Protein AF-L7QK52-F1 (afdb_monomer_lite)

Secondary structure (DSSP, 8-state):
---PPP--------TTT-TTS--PPP----------S---HHHHHHHSTTEEEETTTEEEEEE--SSS--

Structure (mmCIF, N/CA/C/O backbone):
data_AF-L7QK52-F1
#
_entry.id   AF-L7QK52-F1
#
loop_
_atom_site.group_PDB
_atom_site.id
_atom_site.type_symbol
_atom_site.label_atom_id
_atom_site.label_alt_id
_atom_site.label_comp_id
_atom_site.label_asym_id
_atom_site.label_entity_id
_atom_site.label_seq_id
_atom_site.pdbx_PDB_ins_code
_atom_site.Cartn_x
_atom_site.Cartn_y
_atom_site.Cartn_z
_atom_site.occupancy
_atom_site.B_iso_or_equiv
_atom_site.auth_seq_id
_atom_site.auth_comp_id
_atom_site.auth_asym_id
_atom_site.auth_atom_id
_atom_site.pdbx_PDB_model_num
ATOM 1 N N . MET A 1 1 ? -51.291 14.385 13.033 1.00 48.66 1 MET A N 1
ATOM 2 C CA . MET A 1 1 ? -50.734 13.020 12.958 1.00 48.66 1 MET A CA 1
ATOM 3 C C . MET A 1 1 ? -49.300 13.134 13.430 1.00 48.66 1 MET A C 1
ATOM 5 O O . MET A 1 1 ? -48.561 13.930 12.872 1.00 48.66 1 MET A O 1
ATOM 9 N N . SER A 1 2 ? -48.998 12.514 14.563 1.00 45.91 2 SER A N 1
ATOM 10 C CA . SER A 1 2 ? -47.741 12.618 15.305 1.00 45.91 2 SER A CA 1
ATOM 11 C C . SER A 1 2 ? -46.713 11.641 14.738 1.00 45.91 2 SER A C 1
ATOM 13 O O . SER A 1 2 ? -46.924 10.432 14.837 1.00 45.91 2 SER A O 1
ATOM 15 N N . GLU A 1 3 ? -45.619 12.139 14.167 1.00 44.94 3 GLU A N 1
ATOM 16 C CA . GLU A 1 3 ? -44.437 11.314 13.903 1.00 44.94 3 GLU A CA 1
ATOM 17 C C . GLU A 1 3 ? -43.744 11.033 15.245 1.00 44.94 3 GLU A C 1
ATOM 19 O O . GLU A 1 3 ? -43.332 11.952 15.953 1.00 44.94 3 GLU A O 1
ATOM 24 N N . GLY A 1 4 ? -43.741 9.761 15.652 1.00 52.28 4 GLY A N 1
ATOM 25 C CA . GLY A 1 4 ? -43.058 9.283 16.855 1.00 52.28 4 GLY A CA 1
ATOM 26 C C . GLY A 1 4 ? -41.538 9.222 16.662 1.00 52.28 4 GLY A C 1
ATOM 27 O O . GLY A 1 4 ? -41.065 9.246 15.525 1.00 52.28 4 GLY A O 1
ATOM 28 N N . 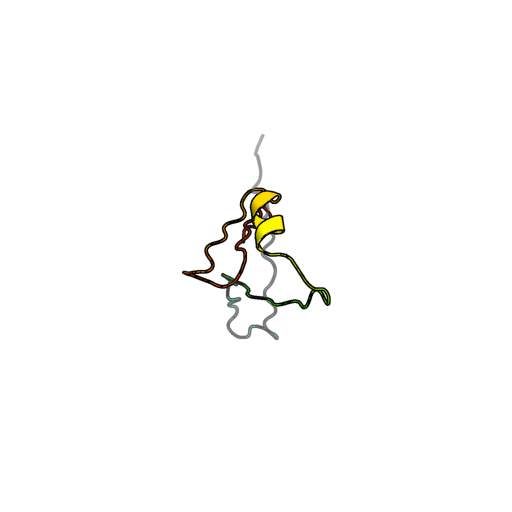PRO A 1 5 ? -40.760 9.150 17.754 1.00 57.97 5 PRO A N 1
ATOM 29 C CA . PRO A 1 5 ? -39.311 9.239 17.690 1.00 57.97 5 PRO A CA 1
ATOM 30 C C . PRO A 1 5 ? -38.722 7.966 17.075 1.00 57.97 5 PRO A C 1
ATOM 32 O O . PRO A 1 5 ? -39.044 6.849 17.488 1.00 57.97 5 PRO A O 1
ATOM 35 N N . SER A 1 6 ? -37.843 8.152 16.091 1.00 52.16 6 SER A N 1
ATOM 36 C CA . SER A 1 6 ? -36.967 7.119 15.545 1.00 52.16 6 SER A CA 1
ATOM 37 C C . SER A 1 6 ? -36.226 6.429 16.686 1.00 52.16 6 SER A C 1
ATOM 39 O O . SER A 1 6 ? -35.480 7.064 17.425 1.00 52.16 6 SER A O 1
ATOM 41 N N . THR A 1 7 ? -36.473 5.136 16.867 1.00 53.34 7 THR A N 1
ATOM 42 C CA . THR A 1 7 ? -35.829 4.334 17.905 1.00 53.34 7 THR A CA 1
ATOM 43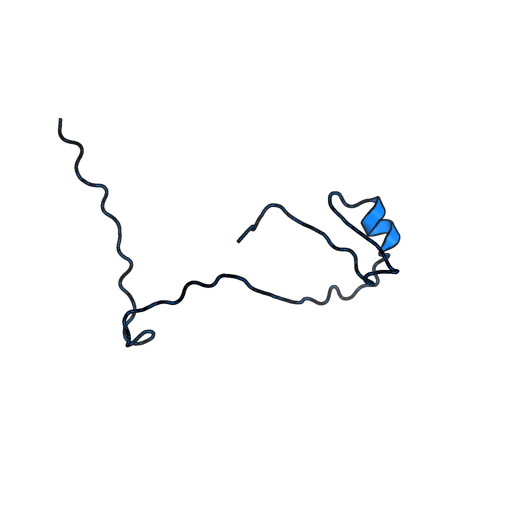 C C . THR A 1 7 ? -34.373 4.119 17.503 1.00 53.34 7 THR A C 1
ATOM 45 O O . THR A 1 7 ? -34.075 3.315 16.620 1.00 53.34 7 THR A O 1
ATOM 48 N N . GLU A 1 8 ? -33.465 4.875 18.115 1.00 56.94 8 GLU A N 1
ATOM 49 C CA . GLU A 1 8 ? -32.036 4.584 18.090 1.00 56.94 8 GLU A CA 1
ATOM 50 C C . GLU A 1 8 ? -31.836 3.253 18.820 1.00 56.94 8 GLU A C 1
ATOM 52 O O . GLU A 1 8 ? -32.025 3.141 20.029 1.00 56.94 8 GLU A O 1
ATOM 57 N N . VAL A 1 9 ? -31.537 2.198 18.066 1.00 52.47 9 VAL A N 1
ATOM 58 C CA . VAL A 1 9 ? -31.085 0.927 18.632 1.00 52.47 9 VAL A CA 1
ATOM 59 C C . VAL A 1 9 ? -29.684 1.147 19.199 1.00 52.47 9 VAL A C 1
ATOM 61 O O . VAL A 1 9 ? -28.687 0.989 18.497 1.00 52.47 9 VAL A O 1
ATOM 64 N N . GLU A 1 10 ? -29.605 1.550 20.468 1.00 58.00 10 GLU A N 1
ATOM 65 C CA . GLU A 1 10 ? -28.366 1.495 21.242 1.00 58.00 10 GLU A CA 1
ATOM 66 C C . GLU A 1 10 ? -27.924 0.029 21.328 1.00 58.00 10 GLU A C 1
ATOM 68 O O . GLU A 1 10 ? -28.528 -0.796 22.017 1.00 58.00 10 GLU A O 1
ATOM 73 N N . ALA A 1 11 ? -26.882 -0.328 20.577 1.00 66.50 11 ALA A N 1
ATOM 74 C CA . ALA A 1 11 ? -26.253 -1.632 20.701 1.00 66.50 11 ALA A CA 1
ATOM 75 C C . ALA A 1 11 ? -25.670 -1.755 22.117 1.00 66.50 11 ALA A C 1
ATOM 77 O O . ALA A 1 11 ? -24.755 -1.021 22.490 1.00 66.50 11 ALA A O 1
ATOM 78 N N . GLN A 1 12 ? -26.216 -2.673 22.915 1.00 77.88 12 GLN A N 1
ATOM 79 C CA . GLN A 1 12 ? -25.754 -2.934 24.274 1.00 77.88 12 GLN A CA 1
ATOM 80 C C . GLN A 1 12 ? -24.264 -3.321 24.259 1.00 77.88 12 GLN A C 1
ATOM 82 O O . GLN A 1 12 ? -23.877 -4.298 23.616 1.00 77.88 12 GLN A O 1
ATOM 87 N N . VAL A 1 13 ? -23.428 -2.560 24.970 1.00 84.38 13 VAL A N 1
ATOM 88 C CA . VAL A 1 13 ? -21.989 -2.836 25.098 1.00 84.38 13 VAL A CA 1
ATOM 89 C C . VAL A 1 13 ? -21.784 -4.095 25.941 1.00 84.38 13 VAL A C 1
ATOM 91 O O . VAL A 1 13 ? -22.290 -4.191 27.060 1.00 84.38 13 VAL A O 1
ATOM 94 N N . ASP A 1 14 ? -21.021 -5.060 25.424 1.00 89.69 14 ASP A N 1
ATOM 95 C CA . ASP A 1 14 ? -20.638 -6.248 26.185 1.00 89.69 14 ASP A CA 1
ATOM 96 C C . ASP A 1 14 ? -19.623 -5.874 27.277 1.00 89.69 14 ASP A C 1
ATOM 98 O O . ASP A 1 14 ? -18.437 -5.666 27.011 1.00 89.69 14 ASP A O 1
ATOM 102 N N . LEU A 1 15 ? -20.094 -5.796 28.523 1.00 90.12 15 LEU A N 1
ATOM 103 C CA . LEU A 1 15 ? -19.284 -5.435 29.690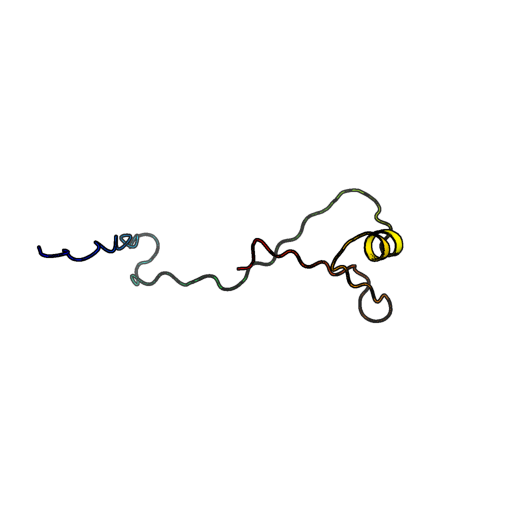 1.00 90.12 15 LEU A CA 1
ATOM 104 C C . LEU A 1 15 ? -18.255 -6.509 30.072 1.00 90.12 15 LEU A C 1
ATOM 106 O O . LEU A 1 15 ? -17.331 -6.214 30.831 1.00 90.12 15 LEU A O 1
ATOM 110 N N . THR A 1 16 ? -18.379 -7.736 29.553 1.00 92.44 16 THR A N 1
ATOM 111 C CA . THR A 1 16 ? -17.350 -8.769 29.750 1.00 92.44 16 THR A CA 1
ATOM 112 C C . THR A 1 16 ? -16.110 -8.489 28.902 1.00 92.44 16 THR A C 1
ATOM 114 O O . THR A 1 16 ? -14.992 -8.758 29.339 1.00 92.44 16 THR A O 1
ATOM 117 N N . VAL A 1 17 ? -16.301 -7.880 27.728 1.00 91.25 17 VAL A N 1
ATOM 118 C CA . VAL A 1 17 ? -15.229 -7.477 26.805 1.00 91.25 17 VAL A CA 1
ATOM 119 C C . VAL A 1 17 ? -14.761 -6.047 27.089 1.00 91.25 17 VAL A C 1
ATOM 121 O O . VAL A 1 17 ? -13.565 -5.757 27.020 1.00 91.25 17 VAL A O 1
ATOM 124 N N . HIS A 1 18 ? -15.686 -5.159 27.462 1.00 90.81 18 HIS A N 1
ATOM 125 C CA . HIS A 1 18 ? -15.429 -3.751 27.767 1.00 90.81 18 HIS A CA 1
ATOM 126 C C . HIS A 1 18 ? -15.912 -3.385 29.182 1.00 90.81 18 HIS A C 1
ATOM 128 O O . HIS A 1 18 ? -16.952 -2.740 29.329 1.00 90.81 18 HIS A O 1
ATOM 134 N N . PRO A 1 19 ? -15.150 -3.720 30.242 1.00 90.12 19 PRO A N 1
ATOM 135 C CA . PRO A 1 19 ? -15.554 -3.458 31.629 1.00 90.12 19 PRO A CA 1
ATOM 136 C C . PRO A 1 19 ? -15.773 -1.976 31.962 1.00 90.12 19 PRO A C 1
ATOM 138 O O . PRO A 1 19 ? -16.505 -1.652 32.892 1.00 90.12 19 PRO A O 1
ATOM 141 N N . SER A 1 20 ? -15.145 -1.064 31.212 1.00 92.19 20 SER A N 1
ATOM 142 C CA . SER A 1 20 ? -15.337 0.386 31.349 1.00 92.19 20 SER A CA 1
ATOM 143 C C . SER A 1 20 ? -16.623 0.902 30.693 1.00 92.19 20 SER A C 1
ATOM 145 O O . SER A 1 20 ? -16.930 2.083 30.831 1.00 92.19 20 SER A O 1
ATOM 147 N N . GLY A 1 21 ? -17.338 0.062 29.934 1.00 90.12 21 GLY A N 1
ATOM 148 C CA . GLY A 1 21 ? -18.476 0.464 29.103 1.00 90.12 21 GLY A CA 1
ATOM 149 C C . GLY A 1 21 ? -18.096 1.287 27.866 1.00 90.12 21 GLY A C 1
ATOM 150 O O . GLY A 1 21 ? -18.975 1.715 27.126 1.00 90.12 21 GLY A O 1
ATOM 151 N N . ILE A 1 22 ? -16.800 1.513 27.618 1.00 92.56 22 ILE A N 1
ATOM 152 C CA . ILE A 1 22 ? -16.310 2.328 26.501 1.00 92.56 22 ILE A CA 1
ATOM 153 C C . ILE A 1 22 ? -15.741 1.414 25.416 1.00 92.56 22 ILE A C 1
ATOM 155 O O . ILE A 1 22 ? -14.796 0.661 25.663 1.00 92.56 22 ILE A O 1
ATOM 159 N N . VAL A 1 23 ? -16.268 1.542 24.196 1.00 93.38 23 VAL A N 1
ATOM 160 C CA . VAL A 1 23 ? -15.743 0.882 22.994 1.00 93.38 23 VAL A CA 1
ATOM 161 C C . VAL A 1 23 ? -14.950 1.901 22.165 1.00 93.38 23 VAL A C 1
ATOM 163 O O . VAL A 1 23 ? -15.541 2.842 21.629 1.00 93.38 23 VAL A O 1
ATOM 166 N N . PRO A 1 24 ? -13.616 1.760 22.051 1.00 92.19 24 PRO A N 1
ATOM 167 C CA . PRO A 1 24 ? -12.808 2.635 21.208 1.00 92.19 24 PRO A CA 1
ATOM 168 C C . PRO A 1 24 ? -13.182 2.519 19.725 1.00 92.19 24 PRO A C 1
ATOM 170 O O . PRO A 1 24 ? -13.460 1.430 19.229 1.00 92.19 24 PRO A O 1
ATOM 173 N N . GLN A 1 25 ? -13.124 3.637 19.001 1.00 94.31 25 GLN A N 1
ATOM 174 C CA . GLN A 1 25 ? -13.404 3.686 17.564 1.00 94.31 25 GLN A CA 1
ATOM 175 C C . GLN A 1 25 ? -12.113 3.546 16.753 1.00 94.31 25 GLN A C 1
ATOM 177 O O . GLN A 1 25 ? -11.205 4.375 16.874 1.00 94.31 25 GLN A O 1
ATOM 182 N N . LEU A 1 26 ? -12.034 2.519 15.904 1.00 93.25 26 LEU A N 1
ATOM 183 C CA . LEU A 1 26 ? -10.899 2.304 15.004 1.00 93.25 26 LEU A CA 1
ATOM 184 C C . LEU A 1 26 ? -10.857 3.394 13.927 1.00 93.25 26 LEU A C 1
ATOM 186 O O . LEU A 1 26 ? -11.839 3.616 13.230 1.00 93.25 26 LEU A O 1
ATOM 190 N N . GLN A 1 27 ? -9.707 4.057 13.788 1.00 95.00 27 GLN A N 1
ATOM 191 C CA . GLN A 1 27 ? -9.533 5.181 12.855 1.00 95.00 27 GLN A CA 1
ATOM 192 C C . GLN A 1 27 ? -8.817 4.791 11.559 1.00 95.00 27 GLN A C 1
ATOM 194 O O . GLN A 1 27 ? -8.994 5.434 10.532 1.00 95.00 27 GLN A O 1
ATOM 199 N N . ASN A 1 28 ? -7.952 3.776 11.601 1.00 94.31 28 ASN A N 1
ATOM 200 C CA . ASN A 1 28 ? -7.163 3.354 10.449 1.00 94.31 28 ASN A CA 1
ATOM 201 C C . ASN A 1 28 ? -6.704 1.902 10.616 1.00 94.31 28 ASN A C 1
ATOM 203 O O . ASN A 1 28 ? -6.422 1.463 11.733 1.00 94.31 28 ASN A O 1
ATOM 207 N N . VAL A 1 29 ? -6.576 1.184 9.502 1.00 93.81 29 VAL A N 1
ATOM 208 C CA . VAL A 1 29 ? -6.071 -0.191 9.453 1.00 93.81 29 VAL A CA 1
ATOM 209 C C . VAL A 1 29 ? -5.022 -0.295 8.351 1.00 93.81 29 VAL A C 1
ATOM 211 O O . VAL A 1 29 ? -5.238 0.148 7.225 1.00 93.81 29 VAL A O 1
ATOM 214 N N . VAL A 1 30 ? -3.883 -0.910 8.670 1.00 95.44 30 VAL A N 1
ATOM 215 C CA . VAL A 1 30 ? -2.818 -1.214 7.707 1.00 95.44 30 VAL A CA 1
ATOM 216 C C . VAL A 1 30 ? -2.700 -2.726 7.582 1.00 95.44 30 VAL A C 1
ATOM 218 O O . VAL A 1 30 ? -2.560 -3.422 8.583 1.00 95.44 30 VAL A O 1
ATOM 221 N N . ALA A 1 31 ? -2.742 -3.225 6.350 1.00 96.25 31 ALA A N 1
ATOM 222 C CA . ALA A 1 31 ? -2.625 -4.644 6.036 1.00 96.25 31 ALA A CA 1
ATOM 223 C C . ALA A 1 31 ? -1.639 -4.859 4.880 1.00 96.25 31 ALA A C 1
ATOM 225 O O . ALA A 1 31 ? -1.420 -3.964 4.060 1.00 96.25 31 ALA A O 1
ATOM 226 N N . THR A 1 32 ? -1.052 -6.053 4.808 1.00 96.62 32 THR A N 1
ATOM 227 C CA . THR A 1 32 ? -0.131 -6.465 3.743 1.00 96.62 32 THR A CA 1
ATOM 228 C C . THR A 1 32 ? -0.578 -7.792 3.139 1.00 96.62 32 THR A C 1
ATOM 230 O O . THR A 1 32 ? -1.193 -8.622 3.803 1.00 96.62 32 THR A O 1
ATOM 233 N N . VAL A 1 33 ? -0.279 -7.990 1.856 1.00 97.50 33 VAL A N 1
ATOM 234 C CA . VAL A 1 33 ? -0.537 -9.238 1.130 1.00 97.50 33 VAL A CA 1
ATOM 235 C C . VAL A 1 33 ? 0.609 -9.497 0.154 1.00 97.50 33 VAL A C 1
ATOM 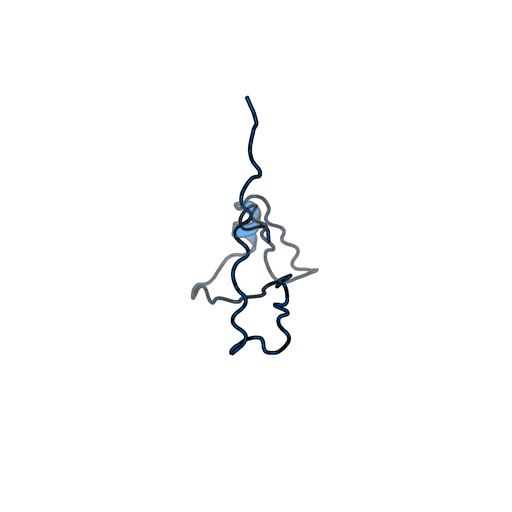237 O O . VAL A 1 33 ? 1.212 -8.552 -0.357 1.00 97.50 33 VAL A O 1
ATOM 240 N N . ASN A 1 34 ? 0.916 -10.769 -0.101 1.00 97.06 34 ASN A N 1
ATOM 241 C CA . ASN A 1 34 ? 1.850 -11.181 -1.144 1.00 97.06 34 ASN A CA 1
ATOM 242 C C . ASN A 1 34 ? 1.064 -11.631 -2.383 1.00 97.06 34 ASN A C 1
ATOM 244 O O . ASN A 1 34 ? 0.212 -12.505 -2.282 1.00 97.06 34 ASN A O 1
ATOM 248 N N . LEU A 1 35 ? 1.350 -11.037 -3.543 1.00 96.50 35 LEU A N 1
ATOM 249 C CA . LEU A 1 35 ? 0.687 -11.366 -4.812 1.00 96.50 35 LEU A CA 1
ATOM 250 C C . LEU A 1 35 ? 1.356 -12.527 -5.565 1.00 96.50 35 LEU A C 1
ATOM 252 O O . LEU A 1 35 ? 0.896 -12.890 -6.643 1.00 96.50 35 LEU A O 1
ATOM 256 N N . GLU A 1 36 ? 2.460 -13.063 -5.033 1.00 97.31 36 GLU A N 1
ATOM 257 C CA . GLU A 1 36 ? 3.163 -14.262 -5.523 1.00 97.31 36 GLU A CA 1
ATOM 258 C C . GLU A 1 36 ? 3.580 -14.231 -7.007 1.00 97.31 36 GLU A C 1
ATOM 260 O O . GLU A 1 36 ? 3.899 -15.255 -7.607 1.00 97.31 36 GLU A O 1
ATOM 265 N N . CYS A 1 37 ? 3.653 -13.044 -7.613 1.00 96.50 37 CYS A N 1
ATOM 266 C CA . CYS A 1 37 ? 4.087 -12.860 -8.993 1.00 96.50 37 CYS A CA 1
ATOM 267 C C . CYS A 1 37 ? 4.961 -11.611 -9.155 1.00 96.50 37 CYS A C 1
ATOM 269 O O . CYS A 1 37 ? 4.955 -10.692 -8.333 1.00 96.50 37 CYS A O 1
ATOM 271 N N . LYS A 1 38 ? 5.747 -11.582 -10.237 1.00 96.69 38 LYS A N 1
ATOM 272 C CA . LYS A 1 38 ? 6.527 -10.398 -10.610 1.00 96.69 38 LYS A CA 1
ATOM 273 C C . LYS A 1 38 ? 5.609 -9.379 -11.276 1.00 96.69 38 LYS A C 1
ATOM 275 O O . LYS A 1 38 ? 4.844 -9.727 -12.169 1.00 96.69 38 LYS A O 1
ATOM 280 N N . LEU A 1 39 ? 5.739 -8.123 -10.868 1.00 95.75 39 LEU A N 1
ATOM 281 C CA . LEU A 1 39 ? 4.938 -7.011 -11.366 1.00 95.75 39 LEU A CA 1
ATOM 282 C C . LEU A 1 39 ? 5.837 -5.973 -12.034 1.00 95.75 39 LEU A C 1
ATOM 284 O O . LEU A 1 39 ? 6.832 -5.546 -11.446 1.00 95.75 39 LEU A O 1
ATOM 288 N N . ASP A 1 40 ? 5.471 -5.542 -13.242 1.00 95.69 40 ASP A N 1
ATOM 289 C CA . ASP A 1 40 ? 6.108 -4.393 -13.885 1.00 95.69 40 ASP A CA 1
ATOM 290 C C . ASP A 1 40 ? 5.450 -3.097 -13.393 1.00 95.69 40 ASP A C 1
ATOM 292 O O . ASP A 1 40 ? 4.334 -2.738 -13.773 1.00 95.69 40 ASP A O 1
ATOM 296 N N . LEU A 1 41 ? 6.163 -2.388 -12.517 1.00 94.81 41 LEU A N 1
ATOM 297 C CA . LEU A 1 41 ? 5.674 -1.159 -11.896 1.00 94.81 41 LEU A CA 1
ATOM 298 C C . LEU A 1 41 ? 5.441 -0.026 -12.910 1.00 94.81 41 LEU A C 1
ATOM 300 O O . LEU A 1 41 ? 4.570 0.814 -12.679 1.00 94.81 41 LEU A O 1
ATOM 304 N N . LYS A 1 42 ? 6.187 0.010 -14.024 1.00 93.62 42 LYS A N 1
ATOM 305 C CA . LYS A 1 42 ? 6.028 1.048 -15.056 1.00 93.62 42 LYS A CA 1
ATOM 306 C C . LYS A 1 42 ? 4.757 0.812 -15.856 1.00 93.62 42 LYS A C 1
ATOM 308 O O . LYS A 1 42 ? 3.975 1.744 -16.043 1.00 93.62 42 LYS A O 1
ATOM 313 N N . ASP A 1 43 ? 4.533 -0.430 -16.270 1.00 95.12 43 ASP A N 1
ATOM 314 C CA . ASP A 1 43 ? 3.342 -0.803 -17.033 1.00 95.12 43 ASP A CA 1
ATOM 315 C C . ASP A 1 43 ? 2.066 -0.624 -16.209 1.00 95.12 43 ASP A C 1
ATOM 317 O O . ASP A 1 43 ? 1.061 -0.119 -16.719 1.00 95.12 43 ASP A O 1
ATOM 321 N N . ILE A 1 44 ? 2.109 -0.978 -14.921 1.00 94.12 44 ILE A N 1
ATOM 322 C CA . ILE A 1 44 ? 0.983 -0.765 -14.004 1.00 94.12 44 ILE A CA 1
ATOM 323 C C . ILE A 1 44 ? 0.680 0.727 -13.877 1.00 94.12 44 ILE A C 1
ATOM 325 O O . ILE A 1 44 ? -0.478 1.116 -14.007 1.00 94.12 44 ILE A O 1
ATOM 329 N N . ALA A 1 45 ? 1.694 1.571 -13.674 1.00 92.81 45 ALA A N 1
ATOM 330 C CA . ALA A 1 45 ? 1.497 3.013 -13.552 1.00 92.81 45 ALA A CA 1
ATOM 331 C C . ALA A 1 45 ? 0.933 3.653 -14.834 1.00 92.81 45 ALA A C 1
ATOM 333 O O . ALA A 1 45 ? 0.137 4.583 -14.751 1.00 92.81 45 ALA A O 1
ATOM 334 N N . LEU A 1 46 ? 1.315 3.146 -16.011 1.00 93.25 46 LEU A N 1
ATOM 335 C CA . LEU A 1 46 ? 0.831 3.651 -17.299 1.00 93.25 46 LEU A CA 1
ATOM 336 C C . LEU A 1 46 ? -0.637 3.272 -17.562 1.00 93.25 46 LEU A C 1
ATOM 338 O O . LEU A 1 46 ? -1.386 4.046 -18.156 1.00 93.25 46 LEU A O 1
ATOM 342 N N . ARG A 1 47 ? -1.041 2.059 -17.165 1.00 94.25 47 ARG A N 1
ATOM 343 C CA . ARG A 1 47 ? -2.362 1.493 -17.491 1.00 94.25 47 ARG A CA 1
ATOM 344 C C . ARG A 1 47 ? -3.411 1.744 -16.413 1.00 94.25 47 ARG A C 1
ATOM 346 O O . ARG A 1 47 ? -4.599 1.832 -16.725 1.00 94.25 47 ARG A O 1
ATOM 353 N N . ALA A 1 48 ? -3.005 1.803 -15.149 1.00 91.56 48 ALA A N 1
ATOM 354 C CA . ALA A 1 48 ? -3.930 1.934 -14.036 1.00 91.56 48 ALA A CA 1
ATOM 355 C C . ALA A 1 48 ? -4.341 3.395 -13.819 1.00 91.56 48 ALA A C 1
ATOM 357 O O . ALA A 1 48 ? -3.518 4.301 -13.713 1.00 91.56 48 ALA A O 1
ATOM 358 N N . ARG A 1 49 ? -5.650 3.625 -13.695 1.00 88.75 49 ARG A N 1
ATOM 359 C CA . ARG A 1 49 ? -6.185 4.938 -13.318 1.00 88.75 49 ARG A CA 1
ATOM 360 C C . ARG A 1 49 ? -5.838 5.230 -11.859 1.00 88.75 49 ARG A C 1
ATOM 362 O O . ARG A 1 49 ? -5.937 4.339 -11.021 1.00 88.75 49 ARG A O 1
ATOM 369 N N . ASN A 1 50 ? -5.517 6.486 -11.548 1.00 88.81 50 ASN A N 1
ATOM 370 C CA . ASN A 1 50 ? -5.180 6.936 -10.189 1.00 88.81 50 ASN A CA 1
ATOM 371 C C . ASN A 1 50 ? -3.993 6.174 -9.563 1.00 88.81 50 ASN A C 1
ATOM 373 O O . ASN A 1 50 ? -3.986 5.918 -8.356 1.00 88.81 50 ASN A O 1
ATOM 377 N N . ALA A 1 51 ? -3.020 5.794 -10.394 1.00 93.12 51 ALA A N 1
ATOM 378 C CA . ALA A 1 51 ? -1.750 5.230 -9.966 1.00 93.12 51 ALA A CA 1
ATOM 379 C C . ALA A 1 51 ? -0.640 6.286 -10.075 1.00 93.12 51 ALA A C 1
ATOM 381 O O . ALA A 1 51 ? -0.490 6.945 -11.101 1.00 93.12 51 ALA A O 1
ATOM 382 N N . GLU A 1 52 ? 0.146 6.436 -9.014 1.00 93.12 52 GLU A N 1
ATOM 383 C CA . GLU A 1 52 ? 1.320 7.303 -8.967 1.00 93.12 52 GLU A CA 1
ATOM 384 C C . GLU A 1 52 ? 2.583 6.446 -8.856 1.00 93.12 52 GL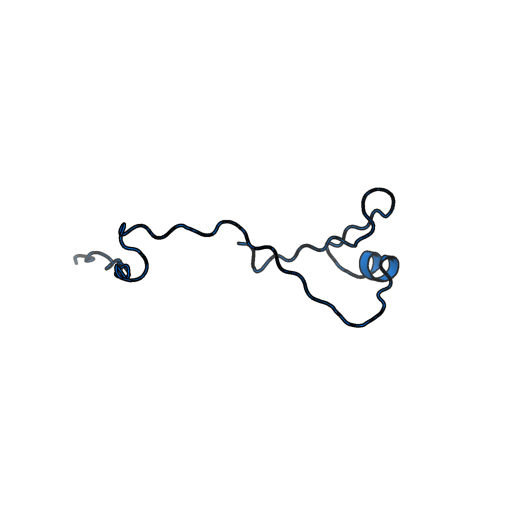U A C 1
ATOM 386 O O . GLU A 1 52 ? 2.664 5.539 -8.025 1.00 93.12 52 GLU A O 1
ATOM 391 N N . TYR A 1 53 ? 3.596 6.755 -9.667 1.00 94.94 53 TYR A N 1
ATOM 392 C CA . TYR A 1 53 ? 4.884 6.068 -9.629 1.00 94.94 53 TYR A CA 1
ATOM 393 C C . TYR A 1 53 ? 6.039 7.058 -9.774 1.00 94.94 53 TYR A C 1
ATOM 395 O O . TYR A 1 53 ? 6.176 7.738 -10.790 1.00 94.94 53 TYR A O 1
ATOM 403 N N . ASN A 1 54 ? 6.885 7.135 -8.744 1.00 93.69 54 ASN A N 1
ATOM 404 C CA . ASN A 1 54 ? 8.113 7.926 -8.759 1.00 93.69 54 ASN A CA 1
ATOM 405 C C . ASN A 1 54 ? 9.249 7.130 -8.089 1.00 93.69 54 ASN A C 1
ATOM 407 O O . ASN A 1 54 ? 9.432 7.248 -6.874 1.00 93.69 54 ASN A O 1
ATOM 411 N N . PRO A 1 55 ? 10.047 6.362 -8.857 1.00 90.75 55 PRO A N 1
ATOM 412 C CA . PRO A 1 55 ? 11.074 5.479 -8.302 1.00 90.75 55 PRO A CA 1
ATOM 413 C C . PRO A 1 55 ? 12.203 6.219 -7.575 1.00 90.75 55 PRO A C 1
ATOM 415 O O . PRO A 1 55 ? 12.885 5.613 -6.758 1.00 90.75 55 PRO A O 1
ATOM 418 N N . LYS A 1 56 ? 12.394 7.524 -7.828 1.00 94.38 56 LYS A N 1
ATOM 419 C CA . LYS A 1 56 ? 13.362 8.343 -7.077 1.00 94.38 56 LYS A CA 1
ATOM 420 C C . LYS A 1 56 ? 12.878 8.667 -5.662 1.00 94.38 56 LYS A C 1
ATOM 422 O O . LYS A 1 56 ? 13.695 8.936 -4.792 1.00 94.38 56 LYS A O 1
ATOM 427 N N . ARG A 1 57 ? 11.559 8.680 -5.448 1.00 94.75 57 ARG A N 1
ATOM 428 C CA . ARG A 1 57 ? 10.929 8.983 -4.158 1.00 94.75 57 ARG A CA 1
ATOM 429 C C . ARG A 1 57 ? 10.582 7.713 -3.392 1.00 94.75 57 ARG A C 1
ATOM 431 O O . ARG A 1 57 ? 10.807 7.653 -2.190 1.00 94.75 57 ARG A O 1
ATOM 438 N N . PHE A 1 58 ? 9.990 6.734 -4.071 1.00 94.00 58 PHE A N 1
ATOM 439 C CA . PHE A 1 58 ? 9.538 5.497 -3.451 1.00 94.00 58 PHE A CA 1
ATOM 440 C C . PHE A 1 58 ? 9.426 4.376 -4.489 1.00 94.00 58 PHE A C 1
ATOM 442 O O . PHE A 1 58 ? 8.825 4.555 -5.548 1.00 94.00 58 PHE A O 1
ATOM 449 N N . ALA A 1 59 ? 9.996 3.209 -4.187 1.00 93.69 59 ALA A N 1
ATOM 450 C CA . ALA A 1 59 ? 10.062 2.066 -5.099 1.00 93.69 59 ALA A CA 1
ATOM 451 C C . ALA A 1 59 ? 8.766 1.227 -5.110 1.00 93.69 59 ALA A C 1
ATOM 453 O O . ALA A 1 59 ? 8.812 0.001 -5.073 1.00 93.69 59 ALA A O 1
ATOM 454 N N . ALA A 1 60 ? 7.606 1.884 -5.154 1.00 94.62 60 ALA A N 1
ATOM 455 C CA . ALA A 1 60 ? 6.299 1.241 -5.248 1.00 94.62 60 ALA A CA 1
ATOM 456 C C . ALA A 1 60 ? 5.335 2.093 -6.081 1.00 94.62 60 ALA A C 1
ATOM 458 O O . ALA A 1 60 ? 5.494 3.312 -6.188 1.00 94.62 60 ALA A O 1
ATOM 459 N N . VAL A 1 61 ? 4.320 1.447 -6.652 1.00 95.50 61 VAL A N 1
ATOM 460 C CA . VAL A 1 61 ? 3.177 2.141 -7.252 1.00 95.50 61 VAL A CA 1
ATOM 461 C C . VAL A 1 61 ? 2.165 2.431 -6.150 1.00 95.50 61 VAL A C 1
ATOM 463 O O . VAL A 1 61 ? 1.747 1.522 -5.435 1.00 95.50 61 VAL A O 1
ATOM 466 N N . ILE A 1 62 ? 1.766 3.693 -6.015 1.00 95.06 62 ILE A N 1
ATOM 467 C CA . ILE A 1 62 ? 0.722 4.113 -5.079 1.00 95.06 62 ILE A CA 1
ATOM 468 C C . ILE A 1 62 ? -0.591 4.147 -5.849 1.00 95.06 62 ILE A C 1
ATOM 470 O O . ILE A 1 62 ? -0.731 4.919 -6.792 1.00 95.06 62 ILE A O 1
ATOM 474 N N . MET A 1 63 ? -1.560 3.331 -5.443 1.00 93.69 63 MET A N 1
ATOM 475 C CA . MET A 1 63 ? -2.898 3.315 -6.031 1.00 93.69 63 MET A CA 1
ATOM 476 C C . MET A 1 63 ? -3.932 3.718 -4.983 1.00 93.69 63 MET A C 1
ATOM 478 O O . MET A 1 63 ? -3.824 3.338 -3.817 1.00 93.69 63 MET A O 1
ATOM 482 N N . ARG A 1 64 ? -4.941 4.492 -5.394 1.00 91.94 64 ARG A N 1
ATOM 483 C CA . ARG A 1 64 ? -6.051 4.904 -4.523 1.00 91.94 64 ARG A CA 1
ATOM 484 C C . ARG A 1 64 ? -7.384 4.474 -5.122 1.00 91.94 64 ARG A C 1
ATOM 486 O O . ARG A 1 64 ? -7.725 4.865 -6.238 1.00 91.94 64 ARG A O 1
ATOM 493 N N . ILE A 1 65 ? -8.149 3.712 -4.349 1.00 90.75 65 ILE A N 1
ATOM 494 C CA . ILE A 1 65 ? -9.530 3.331 -4.661 1.00 90.75 65 ILE A CA 1
ATOM 495 C C . ILE A 1 65 ? -10.504 4.190 -3.842 1.00 90.75 65 ILE A C 1
ATOM 497 O O . ILE A 1 65 ? -10.125 4.786 -2.834 1.00 90.75 65 ILE A O 1
ATOM 501 N N . ARG A 1 66 ? -11.742 4.347 -4.326 1.00 87.00 66 ARG A N 1
ATOM 502 C CA . ARG A 1 66 ? -12.758 5.175 -3.650 1.00 87.00 66 ARG A CA 1
ATOM 503 C C . ARG A 1 66 ? -13.447 4.441 -2.511 1.00 87.00 66 ARG A C 1
ATOM 505 O O . ARG A 1 66 ? -13.810 5.087 -1.541 1.00 87.00 66 ARG A O 1
ATOM 512 N N . GLU A 1 67 ? -13.620 3.136 -2.658 1.00 82.31 67 GLU A N 1
ATOM 513 C CA . GLU A 1 67 ? -14.274 2.282 -1.680 1.00 82.31 67 GLU A CA 1
ATOM 514 C C . GLU A 1 67 ? -13.412 1.043 -1.430 1.00 82.31 67 GLU A C 1
ATOM 516 O O . GLU A 1 67 ? -12.902 0.468 -2.397 1.00 82.31 67 GLU A O 1
ATOM 521 N N . PRO A 1 68 ? -13.246 0.638 -0.162 1.00 68.81 68 PRO A N 1
ATOM 522 C CA . PRO A 1 68 ? -13.673 1.355 1.041 1.00 68.81 68 PRO A CA 1
ATOM 523 C C . PRO A 1 68 ? -12.822 2.618 1.265 1.00 68.81 68 PRO A C 1
ATOM 525 O O . PRO A 1 68 ? -11.596 2.587 1.163 1.00 68.81 68 PRO A O 1
ATOM 528 N N . LYS A 1 69 ? -13.473 3.737 1.576 1.00 61.59 69 LYS A N 1
ATOM 529 C CA . LYS A 1 69 ? -12.825 4.865 2.248 1.00 61.59 69 LYS A CA 1
ATOM 530 C C . LYS A 1 69 ? -13.335 4.852 3.680 1.00 61.59 69 LYS A C 1
ATOM 532 O O . LYS A 1 69 ? -14.485 5.213 3.909 1.00 61.59 69 LYS A O 1
ATOM 537 N N . SER A 1 70 ? -12.504 4.329 4.575 1.00 51.25 70 SER A N 1
ATOM 538 C CA . SER A 1 70 ? -12.655 4.470 6.024 1.00 51.25 70 SER A CA 1
ATOM 539 C C . SER A 1 70 ? -12.434 5.916 6.445 1.00 51.25 70 SER A C 1
ATOM 541 O O . SER A 1 70 ? -11.583 6.581 5.805 1.00 51.25 70 SER A O 1
#

pLDDT: mean 85.29, std 15.75, range [44.94, 97.5]

InterPro domains:
  IPR000814 TATA-box binding protein [PF00352] (24-69)
  IPR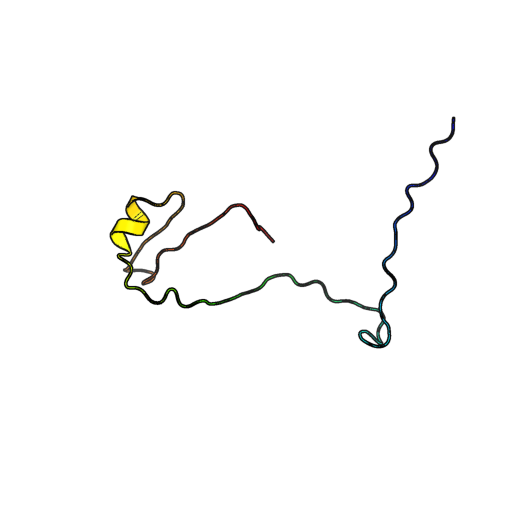000814 TATA-box binding protein [PR00686] (26-41)
  IPR000814 TATA-box binding protein [PR00686] (50-69)
  IPR000814 TATA-box binding protein [PTHR10126] (8-69)
  IPR012295 TBP domain superfamily [G3DSA:3.30.310.10] (11-70)

Radius of gyration: 22.37 Å; chains: 1; bounding box: 64×27×49 Å

Sequence (70 aa):
MSEGPSTEVEAQVDLTVHPSGIVPQLQNVVATVNLECKLDLKDIALRARNAEYNPKRFAAVIMRIREPKS

Organism: Auxenochlorella protothecoides (NCBI:txid3075)

Foldseek 3Di:
DDDDDDDDPPDQDDCVVVVVSDDDDDDDDDDDDDPPDDDDQVVCQVPDPQWDDDCVVPNHIDHDDVPPDD